Protein AF-A0A2I6QNN9-F1 (afdb_monomer_lite)

Secondary structure (DSSP, 8-state):
-------HHHHHHTT--SSSEEEEE-TTS-EEEEEESS--HHHHHHHHHHT-

Sequence (52 aa):
MPLAFFDSDSLGSYKLTATPTTLLINEAGMVEHTWIGKWDETKAMEVAAALK

pLDDT: mean 75.3, std 11.93, range [44.97, 87.56]

Structure (mmCIF, N/CA/C/O backbone):
data_AF-A0A2I6QNN9-F1
#
_entry.id   AF-A0A2I6QNN9-F1
#
loop_
_atom_site.group_PDB
_atom_site.id
_atom_site.type_symbol
_atom_site.label_atom_id
_atom_site.label_alt_id
_atom_site.label_comp_id
_atom_site.label_asym_id
_atom_site.label_entity_id
_atom_site.label_seq_id
_atom_site.pdbx_PDB_ins_code
_atom_site.Cartn_x
_atom_site.Cartn_y
_atom_site.Cartn_z
_atom_site.occupancy
_atom_site.B_iso_or_equiv
_atom_site.auth_seq_id
_atom_site.auth_comp_id
_atom_site.auth_asym_id
_atom_site.auth_atom_id
_atom_site.pdbx_PDB_model_num
ATOM 1 N N . MET A 1 1 ? 4.762 17.143 -3.823 1.00 44.97 1 MET A N 1
ATOM 2 C CA . MET A 1 1 ? 4.109 15.844 -3.560 1.00 44.97 1 MET A CA 1
ATOM 3 C C . MET A 1 1 ? 3.652 15.279 -4.893 1.00 44.97 1 MET A C 1
ATOM 5 O O . MET A 1 1 ? 2.787 15.905 -5.497 1.00 44.97 1 MET A O 1
ATOM 9 N N . PRO A 1 2 ? 4.250 14.193 -5.402 1.00 55.50 2 PRO A N 1
ATOM 10 C CA . PRO A 1 2 ? 3.701 13.516 -6.570 1.00 55.50 2 PRO A CA 1
ATOM 11 C C . PRO A 1 2 ? 2.370 12.851 -6.186 1.00 55.50 2 PRO A C 1
ATOM 13 O O . PRO A 1 2 ? 2.286 12.151 -5.180 1.00 55.50 2 PRO A O 1
ATOM 16 N N . LEU A 1 3 ? 1.322 13.128 -6.960 1.00 50.69 3 LEU A N 1
ATOM 17 C CA . LEU A 1 3 ? 0.034 12.436 -6.906 1.00 50.69 3 LEU A CA 1
ATOM 18 C C . LEU A 1 3 ? 0.033 11.388 -8.019 1.00 50.69 3 LEU A C 1
ATOM 20 O O . LEU A 1 3 ? 0.253 11.737 -9.178 1.00 50.69 3 LEU A O 1
ATOM 24 N N . ALA A 1 4 ? -0.204 10.126 -7.668 1.00 57.09 4 ALA A N 1
ATOM 25 C CA . ALA A 1 4 ? -0.361 9.037 -8.625 1.00 57.09 4 ALA A CA 1
ATOM 26 C C . ALA A 1 4 ? -1.842 8.654 -8.727 1.00 57.09 4 ALA A C 1
ATOM 28 O O . ALA A 1 4 ? -2.510 8.462 -7.710 1.00 57.09 4 ALA A O 1
ATOM 29 N N . PHE A 1 5 ? -2.344 8.556 -9.957 1.00 57.69 5 PHE A N 1
ATOM 30 C CA . PHE A 1 5 ? -3.687 8.072 -10.263 1.00 57.69 5 PHE A CA 1
ATOM 31 C C . PHE A 1 5 ? -3.560 6.676 -10.871 1.00 57.69 5 PHE A C 1
ATOM 33 O O . PHE A 1 5 ? -2.797 6.491 -11.816 1.00 57.69 5 PHE A O 1
ATOM 40 N N . PHE A 1 6 ? -4.298 5.710 -10.328 1.00 60.56 6 PHE A N 1
ATOM 41 C CA . PHE A 1 6 ? -4.328 4.331 -10.814 1.00 60.56 6 PHE A CA 1
ATOM 42 C C . PHE A 1 6 ? -5.718 4.036 -11.382 1.00 60.56 6 PHE A C 1
ATOM 44 O O . PHE A 1 6 ? -6.720 4.384 -10.752 1.00 60.56 6 PHE A O 1
ATOM 51 N N . ASP A 1 7 ? -5.786 3.411 -12.557 1.00 62.72 7 ASP A N 1
ATOM 52 C CA . ASP A 1 7 ? -7.042 2.867 -13.079 1.00 62.72 7 ASP A CA 1
ATOM 53 C C . ASP A 1 7 ? -7.450 1.582 -12.327 1.00 62.72 7 ASP A C 1
ATOM 55 O O . ASP A 1 7 ? -6.677 1.000 -11.558 1.00 62.72 7 ASP A O 1
ATOM 59 N N . SER A 1 8 ? -8.703 1.153 -12.499 1.00 60.59 8 SER A N 1
ATOM 60 C CA . SER A 1 8 ? -9.255 -0.022 -11.807 1.00 60.59 8 SER A CA 1
ATOM 61 C C . SER A 1 8 ? -8.490 -1.312 -12.108 1.00 60.59 8 SER A C 1
ATOM 63 O O . SER A 1 8 ? -8.377 -2.179 -11.239 1.00 60.59 8 SER A O 1
ATOM 65 N N . ASP A 1 9 ? -7.937 -1.424 -13.313 1.00 63.41 9 ASP A N 1
ATOM 66 C CA . ASP A 1 9 ? -7.203 -2.604 -13.769 1.00 63.41 9 ASP A CA 1
ATOM 67 C C . ASP A 1 9 ? -5.820 -2.673 -13.101 1.00 63.41 9 ASP A C 1
ATOM 69 O O . ASP A 1 9 ? -5.372 -3.736 -12.651 1.00 63.41 9 ASP A O 1
ATOM 73 N N . SER A 1 10 ? -5.186 -1.516 -12.899 1.00 63.44 10 SER A N 1
ATOM 74 C CA . SER A 1 10 ? -3.970 -1.372 -12.099 1.00 63.44 10 SER A CA 1
ATOM 75 C C . SER A 1 10 ? -4.222 -1.713 -10.626 1.00 63.44 10 SER A C 1
ATOM 77 O O . SER A 1 10 ? -3.422 -2.425 -10.021 1.00 63.44 10 SER A O 1
ATOM 79 N N . LEU A 1 11 ? -5.360 -1.307 -10.041 1.00 62.88 11 LEU A N 1
ATOM 80 C CA . LEU A 1 11 ? -5.731 -1.693 -8.665 1.00 62.88 11 LEU A CA 1
ATOM 81 C C . LEU A 1 11 ? -5.914 -3.215 -8.512 1.00 62.88 11 LEU A C 1
ATOM 83 O O . LEU A 1 11 ? -5.495 -3.794 -7.502 1.00 62.88 11 LEU A O 1
ATOM 87 N N . GLY A 1 12 ? -6.499 -3.872 -9.519 1.00 58.44 12 GLY A N 1
A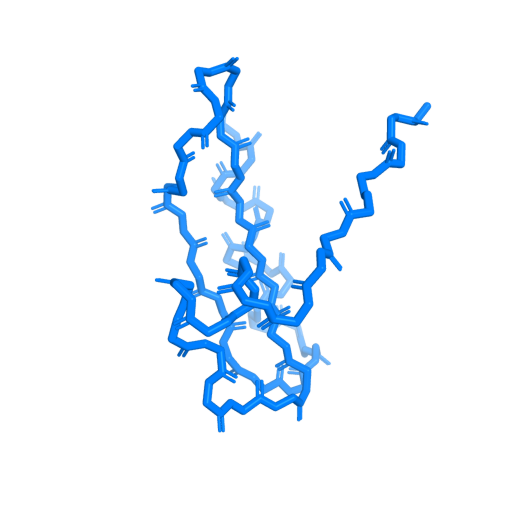TOM 88 C CA . GLY A 1 12 ? -6.633 -5.332 -9.572 1.00 58.44 12 GLY A CA 1
ATOM 89 C C . GLY A 1 12 ? -5.281 -6.050 -9.649 1.00 58.44 12 GLY A C 1
ATOM 90 O O . GLY A 1 12 ? -5.087 -7.081 -8.999 1.00 58.44 12 GLY A O 1
ATOM 91 N N . SER A 1 13 ? -4.319 -5.457 -10.361 1.00 61.22 13 SER A N 1
ATOM 92 C CA . SER A 1 13 ? -2.940 -5.954 -10.484 1.00 61.22 13 SER A CA 1
ATOM 93 C C . SER A 1 13 ? -2.201 -5.960 -9.141 1.00 61.22 13 SER A C 1
ATOM 95 O O . SER A 1 13 ? -1.426 -6.873 -8.856 1.00 61.22 13 SER A O 1
ATOM 97 N N . TYR A 1 14 ? -2.516 -5.000 -8.267 1.00 61.19 14 TYR A N 1
ATOM 98 C CA . TYR A 1 14 ? -1.995 -4.930 -6.900 1.00 61.19 14 TYR A CA 1
ATOM 99 C C . TYR A 1 14 ? -2.736 -5.833 -5.900 1.00 61.19 14 TYR A C 1
ATOM 101 O O . TYR A 1 14 ? -2.441 -5.783 -4.706 1.00 61.19 14 TYR A O 1
ATOM 109 N N . LYS A 1 15 ? -3.693 -6.664 -6.355 1.00 57.41 15 LYS A N 1
ATOM 110 C CA . LYS A 1 15 ? -4.539 -7.523 -5.501 1.00 57.41 15 LYS A CA 1
ATOM 111 C C . LYS A 1 15 ? -5.075 -6.770 -4.278 1.00 57.41 15 LYS A C 1
ATOM 113 O O . LYS A 1 15 ? -5.114 -7.315 -3.170 1.00 57.41 15 LYS A O 1
ATOM 118 N N . LEU A 1 16 ? -5.491 -5.518 -4.477 1.00 65.25 16 LEU A N 1
ATOM 119 C CA . LEU A 1 16 ? -6.067 -4.671 -3.433 1.00 65.25 16 LEU A CA 1
ATOM 120 C C . LEU A 1 16 ? -7.479 -5.173 -3.120 1.00 65.25 16 LEU A C 1
ATOM 122 O O . LEU A 1 16 ? -8.486 -4.618 -3.540 1.00 65.25 16 LEU A O 1
ATOM 126 N N . THR A 1 17 ? -7.537 -6.298 -2.417 1.00 68.19 17 THR A N 1
ATOM 127 C CA . THR A 1 17 ? -8.763 -7.038 -2.092 1.00 68.19 17 THR A CA 1
ATOM 128 C C . THR A 1 17 ? -9.52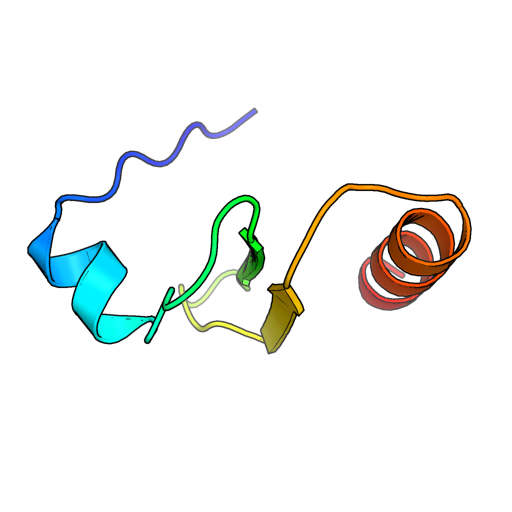8 -6.424 -0.923 1.00 68.19 17 THR A C 1
ATOM 130 O O . THR A 1 17 ? -10.640 -6.850 -0.622 1.00 68.19 17 THR A O 1
ATOM 133 N N . ALA A 1 18 ? -8.952 -5.416 -0.267 1.00 70.75 18 ALA A N 1
ATOM 134 C CA . ALA A 1 18 ? -9.525 -4.753 0.890 1.00 70.75 18 ALA A CA 1
ATOM 135 C C . ALA A 1 18 ? -9.202 -3.252 0.893 1.00 70.75 18 ALA A C 1
ATOM 137 O O . ALA A 1 18 ? -8.167 -2.805 0.394 1.00 70.75 18 ALA A O 1
ATOM 138 N N . THR A 1 19 ? -10.107 -2.462 1.466 1.00 75.94 19 THR A N 1
ATOM 139 C CA . THR A 1 19 ? -10.001 -1.001 1.548 1.00 75.94 19 THR A CA 1
ATOM 140 C C . THR A 1 19 ? -10.175 -0.559 3.006 1.00 75.94 19 THR A C 1
ATOM 142 O O . THR A 1 19 ? -11.101 -1.034 3.665 1.00 75.94 19 THR A O 1
ATOM 145 N N . PRO A 1 20 ? -9.332 0.351 3.530 1.00 82.00 20 PRO A N 1
ATOM 146 C CA . PRO A 1 20 ? -8.189 0.990 2.865 1.00 82.00 20 PRO A CA 1
ATOM 147 C C . PRO A 1 20 ? -6.969 0.057 2.763 1.00 82.00 20 PRO A C 1
ATOM 149 O O . PRO A 1 20 ? -6.790 -0.806 3.616 1.00 82.00 20 PRO A O 1
ATOM 152 N N . THR A 1 21 ? -6.138 0.240 1.733 1.00 82.25 21 THR A N 1
ATOM 153 C CA . THR A 1 21 ? -4.820 -0.406 1.605 1.00 82.25 21 THR A CA 1
ATOM 154 C C . THR A 1 21 ? -3.777 0.648 1.250 1.00 82.25 21 THR A C 1
ATOM 156 O O . THR A 1 21 ? -4.023 1.494 0.392 1.00 82.25 21 THR A O 1
ATOM 159 N N . THR A 1 22 ? -2.624 0.589 1.910 1.00 84.50 22 THR A N 1
ATOM 160 C CA . THR A 1 22 ? -1.480 1.477 1.686 1.00 84.50 22 THR A CA 1
ATOM 161 C C . THR A 1 22 ? -0.357 0.699 1.012 1.00 84.50 22 THR A C 1
ATOM 163 O O . THR A 1 22 ? -0.078 -0.436 1.397 1.00 84.50 22 THR A O 1
ATOM 166 N N . LEU A 1 23 ? 0.301 1.311 0.028 1.00 84.25 23 LEU A N 1
ATOM 167 C CA . LEU A 1 23 ? 1.434 0.739 -0.699 1.00 84.25 23 LEU A CA 1
ATOM 168 C C . LEU A 1 23 ? 2.662 1.634 -0.536 1.00 84.25 23 LEU A C 1
ATOM 170 O O . LEU A 1 23 ? 2.538 2.858 -0.604 1.00 84.25 23 LEU A O 1
ATOM 174 N N . LEU A 1 24 ? 3.835 1.021 -0.375 1.00 85.25 24 LEU A N 1
ATOM 175 C CA . LEU A 1 24 ? 5.119 1.689 -0.585 1.00 85.25 24 LEU A CA 1
ATOM 176 C C . LEU A 1 24 ? 5.656 1.274 -1.952 1.00 85.25 24 LEU A C 1
ATOM 178 O O . LEU A 1 24 ? 5.783 0.07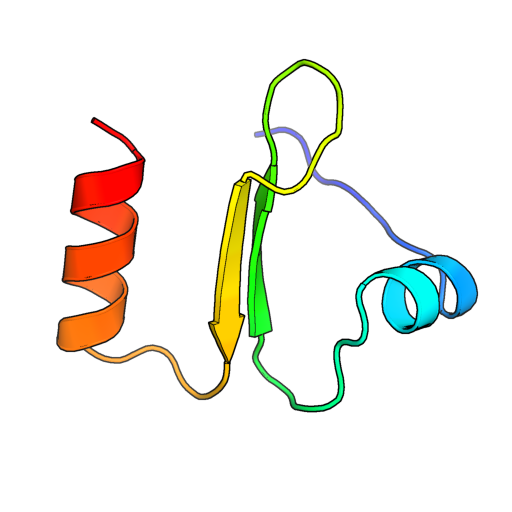9 -2.227 1.00 85.25 24 LEU A O 1
ATOM 182 N N . ILE A 1 25 ? 5.932 2.259 -2.804 1.00 82.31 25 ILE A N 1
ATOM 183 C CA . ILE A 1 25 ? 6.413 2.068 -4.174 1.00 82.31 25 ILE A CA 1
ATOM 184 C C . ILE A 1 25 ? 7.777 2.744 -4.290 1.00 82.31 25 ILE A C 1
ATOM 186 O O . ILE A 1 25 ? 7.918 3.899 -3.887 1.00 82.31 25 ILE A O 1
ATOM 190 N N . ASN A 1 26 ? 8.758 2.037 -4.845 1.00 83.31 26 ASN A N 1
ATOM 191 C CA . ASN A 1 26 ? 10.098 2.577 -5.050 1.00 83.31 26 ASN A CA 1
ATOM 192 C C . ASN A 1 26 ? 10.234 3.394 -6.337 1.00 83.31 26 ASN A C 1
ATOM 194 O O . ASN A 1 26 ? 9.312 3.491 -7.146 1.00 83.31 26 ASN A O 1
ATOM 198 N N . GLU A 1 27 ? 11.417 3.971 -6.551 1.00 82.88 27 GLU A N 1
ATOM 199 C CA . GLU A 1 27 ? 11.703 4.830 -7.709 1.00 82.88 27 GLU A CA 1
ATOM 200 C C . GLU A 1 27 ? 11.591 4.103 -9.059 1.00 82.88 27 GLU A C 1
ATOM 202 O O . GLU A 1 27 ? 11.359 4.741 -10.084 1.00 82.88 27 GLU A O 1
ATOM 207 N N . ALA A 1 28 ? 11.698 2.769 -9.071 1.00 83.06 28 ALA A N 1
ATOM 208 C CA . ALA A 1 28 ? 11.494 1.944 -10.261 1.00 83.06 28 ALA A CA 1
ATOM 209 C C . ALA A 1 28 ? 10.009 1.626 -10.533 1.00 83.06 28 ALA A C 1
ATOM 211 O O . ALA A 1 28 ? 9.699 0.919 -11.492 1.00 83.06 28 ALA A O 1
ATOM 212 N N . GLY A 1 29 ? 9.087 2.116 -9.697 1.00 76.62 29 GLY A N 1
ATOM 213 C CA . GLY A 1 29 ? 7.654 1.847 -9.813 1.00 76.62 29 GLY A CA 1
ATOM 214 C C . GLY A 1 29 ? 7.233 0.466 -9.302 1.00 76.62 29 GLY A C 1
ATOM 215 O O . GLY A 1 29 ? 6.114 0.031 -9.580 1.00 76.62 29 GLY A O 1
ATOM 216 N N . MET A 1 30 ? 8.098 -0.237 -8.562 1.00 78.06 30 MET A N 1
ATOM 217 C CA . MET A 1 30 ? 7.783 -1.541 -7.974 1.00 78.06 30 MET A CA 1
ATOM 218 C C . MET A 1 30 ? 7.259 -1.394 -6.543 1.00 78.06 30 MET A C 1
ATOM 220 O O . MET A 1 30 ? 7.719 -0.540 -5.788 1.00 78.06 30 MET A O 1
ATOM 224 N N . VAL A 1 31 ? 6.303 -2.245 -6.160 1.00 82.31 31 VAL A N 1
ATOM 225 C CA . VAL A 1 31 ? 5.7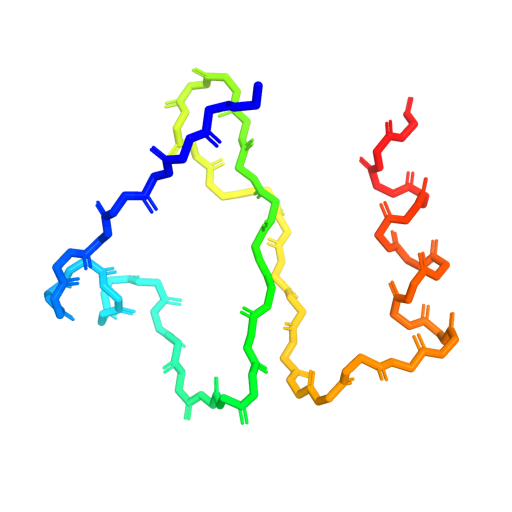86 -2.299 -4.784 1.00 82.31 31 VAL A CA 1
ATOM 226 C C . VAL A 1 31 ? 6.787 -3.011 -3.890 1.00 82.31 31 VAL A C 1
ATOM 228 O O . VAL A 1 31 ? 7.124 -4.167 -4.136 1.00 82.31 31 VAL A O 1
ATOM 231 N N . GLU A 1 32 ? 7.208 -2.335 -2.830 1.00 84.38 32 GLU A N 1
ATOM 232 C CA . GLU A 1 32 ? 8.083 -2.900 -1.802 1.00 84.38 32 GLU A CA 1
ATOM 233 C C . GLU A 1 32 ? 7.281 -3.416 -0.608 1.00 84.38 32 GLU A C 1
ATOM 235 O O . GLU A 1 32 ? 7.566 -4.493 -0.088 1.00 84.38 32 GLU A O 1
ATOM 240 N 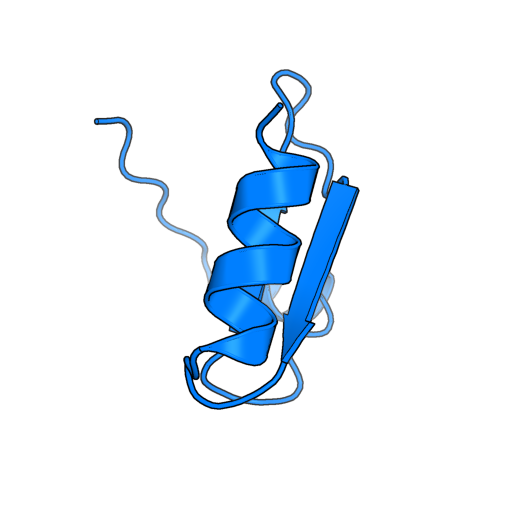N . HIS A 1 33 ? 6.237 -2.684 -0.201 1.00 85.75 33 HIS A N 1
ATOM 241 C CA . HIS A 1 33 ? 5.414 -3.036 0.956 1.00 85.75 33 HIS A CA 1
ATOM 242 C C . HIS A 1 33 ? 3.924 -2.775 0.724 1.00 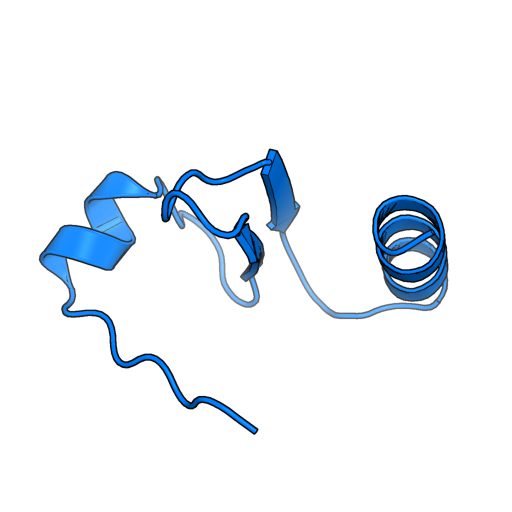85.75 33 HIS A C 1
ATOM 244 O O . HIS A 1 33 ? 3.527 -1.910 -0.058 1.00 85.75 33 HIS A O 1
ATOM 250 N N . THR A 1 34 ? 3.081 -3.537 1.425 1.00 84.38 34 THR A N 1
ATOM 251 C CA . THR A 1 34 ? 1.616 -3.441 1.372 1.00 84.38 34 THR A CA 1
ATOM 252 C C . THR A 1 34 ? 1.027 -3.591 2.771 1.00 84.38 34 THR A C 1
ATOM 254 O O . THR A 1 34 ? 1.311 -4.572 3.455 1.00 84.38 34 THR A O 1
ATOM 257 N N . TRP A 1 35 ? 0.156 -2.661 3.170 1.00 86.06 35 TRP A N 1
ATOM 258 C CA . TRP A 1 35 ? -0.569 -2.695 4.444 1.00 86.06 35 TRP A CA 1
ATOM 259 C C . TRP A 1 35 ? -2.071 -2.635 4.215 1.00 86.06 35 TRP A C 1
ATOM 261 O O . TRP A 1 35 ? -2.581 -1.661 3.667 1.00 86.06 35 TRP A O 1
ATOM 271 N N . ILE A 1 36 ? -2.787 -3.657 4.682 1.00 84.44 36 ILE A N 1
ATOM 272 C CA . ILE A 1 36 ? -4.230 -3.804 4.469 1.00 84.44 36 ILE A CA 1
ATOM 273 C C . ILE A 1 36 ? -5.012 -3.412 5.727 1.00 84.44 36 ILE A C 1
ATOM 275 O O . ILE A 1 36 ? -4.695 -3.834 6.840 1.00 84.44 36 ILE A O 1
ATOM 279 N N . GLY A 1 37 ? -6.088 -2.648 5.549 1.00 80.31 37 GLY A N 1
ATOM 280 C CA . GLY A 1 37 ? -7.039 -2.236 6.582 1.00 80.31 37 GLY A CA 1
ATOM 281 C C . GLY A 1 37 ? -6.760 -0.839 7.139 1.00 80.31 37 GLY A C 1
ATOM 282 O O . GLY A 1 37 ? -5.756 -0.213 6.808 1.00 80.31 37 GLY A O 1
ATOM 283 N N . LYS A 1 38 ? -7.632 -0.367 8.040 1.00 82.38 38 LYS A N 1
ATOM 284 C CA . LYS A 1 38 ? -7.597 0.991 8.617 1.00 82.38 38 LYS A CA 1
ATOM 285 C C . LYS A 1 38 ? -6.214 1.382 9.157 1.00 82.38 38 LYS A C 1
ATOM 287 O O . LYS A 1 38 ? -5.518 0.540 9.715 1.00 82.38 38 LYS A O 1
ATOM 292 N N . TRP A 1 39 ? -5.863 2.660 9.002 1.00 83.94 39 TRP A N 1
ATOM 293 C CA . TRP A 1 39 ? -4.668 3.255 9.595 1.00 83.94 39 TRP A CA 1
ATOM 294 C C . TRP A 1 39 ? -4.787 3.296 11.121 1.00 83.94 39 TRP A C 1
ATOM 296 O O . TRP A 1 39 ? -5.747 3.862 11.652 1.00 83.94 39 TRP A O 1
ATOM 306 N N . ASP A 1 40 ? -3.826 2.687 11.802 1.00 87.19 40 ASP A N 1
ATOM 307 C CA . ASP A 1 40 ? -3.678 2.673 13.255 1.00 87.19 40 ASP A CA 1
ATOM 308 C C . ASP A 1 40 ? -2.215 2.961 13.635 1.00 87.19 40 ASP A C 1
ATOM 310 O O . ASP A 1 40 ? -1.351 3.110 12.766 1.00 87.19 40 ASP A O 1
ATOM 314 N N . GLU A 1 41 ? -1.942 3.097 14.936 1.00 86.38 41 GLU A N 1
ATOM 315 C CA . GLU A 1 41 ? -0.599 3.415 15.439 1.00 86.38 41 GLU A CA 1
ATOM 316 C C . GLU A 1 41 ? 0.435 2.351 15.048 1.00 86.38 41 GLU A C 1
ATOM 318 O O . GLU A 1 41 ? 1.565 2.695 14.702 1.00 86.38 41 GLU A O 1
ATOM 323 N N . THR A 1 42 ? 0.046 1.074 15.023 1.00 87.12 42 THR A N 1
ATOM 324 C CA . THR A 1 42 ? 0.927 -0.033 14.632 1.00 87.12 42 THR A CA 1
ATOM 325 C C . THR A 1 42 ? 1.368 0.103 13.178 1.00 87.12 42 THR A C 1
ATOM 327 O O . THR A 1 42 ? 2.567 0.121 12.899 1.00 87.12 42 THR A O 1
ATOM 330 N N . LYS A 1 43 ? 0.427 0.300 12.251 1.00 84.44 43 LYS A N 1
ATOM 331 C CA . LYS A 1 43 ? 0.749 0.497 10.830 1.00 84.44 43 LYS A CA 1
ATOM 332 C C . LYS A 1 43 ? 1.523 1.777 10.584 1.00 84.44 43 LYS A C 1
ATOM 334 O O . LYS A 1 43 ? 2.429 1.787 9.756 1.00 84.44 43 LYS A O 1
ATOM 339 N N . ALA A 1 44 ? 1.205 2.848 11.309 1.00 85.88 44 ALA A N 1
ATOM 340 C CA . ALA A 1 44 ? 1.958 4.091 11.210 1.00 85.88 44 ALA A CA 1
ATOM 341 C C . ALA A 1 44 ? 3.435 3.882 11.588 1.00 85.88 44 ALA A C 1
ATOM 343 O O . ALA A 1 44 ? 4.318 4.401 10.903 1.00 85.88 44 ALA A O 1
ATOM 344 N N . MET A 1 45 ? 3.714 3.086 12.627 1.00 87.56 45 MET A N 1
ATOM 345 C CA . MET A 1 45 ? 5.080 2.726 13.012 1.00 87.56 45 MET A CA 1
ATOM 346 C C . MET A 1 45 ? 5.772 1.835 11.977 1.00 87.56 45 MET A C 1
ATOM 348 O O . MET A 1 45 ? 6.929 2.092 11.647 1.00 87.56 45 MET A O 1
ATOM 352 N N . GLU A 1 46 ? 5.085 0.822 11.447 1.00 86.19 46 GLU A N 1
ATOM 353 C CA . GLU A 1 46 ? 5.634 -0.062 10.408 1.00 86.19 46 GLU A CA 1
ATOM 354 C C . GLU A 1 46 ? 6.006 0.713 9.140 1.00 86.19 46 GLU A C 1
ATOM 356 O O . GLU A 1 46 ? 7.091 0.531 8.590 1.00 86.19 46 GLU A O 1
ATOM 361 N N . VAL A 1 47 ? 5.141 1.631 8.708 1.00 84.94 47 VAL A N 1
ATOM 362 C CA . VAL A 1 47 ? 5.389 2.473 7.532 1.00 84.94 47 VAL A CA 1
ATOM 363 C C . VAL A 1 47 ? 6.532 3.445 7.795 1.00 84.94 47 VAL A C 1
ATOM 365 O O . VAL A 1 47 ? 7.410 3.599 6.954 1.00 84.94 47 VAL A O 1
ATOM 368 N N . ALA A 1 48 ? 6.580 4.063 8.977 1.00 86.12 48 ALA A N 1
ATOM 369 C CA . ALA A 1 48 ? 7.688 4.938 9.352 1.00 86.12 48 ALA A CA 1
ATOM 370 C C . ALA A 1 48 ? 9.032 4.195 9.447 1.00 86.12 48 ALA A C 1
ATOM 372 O O . ALA A 1 48 ? 10.074 4.801 9.208 1.00 86.12 48 ALA A O 1
ATOM 373 N N . ALA A 1 49 ? 9.025 2.905 9.796 1.00 86.88 49 ALA A N 1
ATOM 374 C CA . ALA A 1 49 ? 10.218 2.065 9.775 1.00 86.88 49 ALA A CA 1
ATOM 375 C C . ALA A 1 49 ? 10.644 1.701 8.345 1.00 86.88 49 ALA A C 1
ATOM 377 O O . ALA A 1 49 ? 11.838 1.692 8.073 1.00 86.88 49 ALA A O 1
ATOM 378 N N . ALA A 1 50 ? 9.691 1.453 7.442 1.00 84.88 50 ALA A N 1
ATOM 379 C CA . ALA A 1 50 ? 9.962 1.140 6.036 1.00 84.88 50 ALA A CA 1
ATOM 380 C C . ALA A 1 50 ? 10.438 2.351 5.208 1.00 84.88 50 ALA A C 1
ATOM 382 O O . ALA A 1 50 ? 11.015 2.176 4.143 1.00 84.88 50 ALA A O 1
ATOM 383 N N . LEU A 1 51 ? 10.193 3.577 5.685 1.00 81.31 51 LEU A N 1
ATOM 384 C CA . LEU A 1 51 ? 10.634 4.826 5.047 1.00 81.31 51 LEU A CA 1
ATOM 385 C C . LEU A 1 51 ? 12.041 5.293 5.478 1.00 81.31 51 LEU A C 1
ATOM 387 O O . LEU A 1 51 ? 12.479 6.353 5.027 1.00 81.31 51 LEU A O 1
ATOM 391 N N . LYS A 1 52 ? 12.711 4.573 6.385 1.00 70.44 52 LYS A N 1
ATOM 392 C CA . LYS A 1 52 ? 14.069 4.881 6.867 1.00 70.44 52 LYS A CA 1
ATOM 393 C C . LYS A 1 52 ? 15.125 4.097 6.105 1.00 70.44 52 LYS A C 1
ATOM 395 O O . LYS A 1 52 ? 16.205 4.689 5.893 1.00 70.44 52 LYS A O 1
#

Foldseek 3Di:
DDDDDDDPVRCVVVVLVAPPKDFDADPVRDTPDIDHDDDDPVVVVVVVVVVD

Radius of gyration: 11.65 Å; chains: 1; bounding box: 24×23×29 Å